Protein AF-A0A7W0Q1P2-F1 (afdb_monomer_lite)

Secondary structure (DSSP, 8-state):
-PPPPEEEPPP--TTS-SEEEEE--TTSEEEEETTTTEEEEEEEETTEEEEEEEEEEEE-SS-S-HHHHHHHHHHHHTTSPPEEEEEETTEEEEEEEEE--SSS-EEEEEEEEETT--SEEEEEEEEESSS--HHHHHHHHH-EEEETTEE-GGGSSTT--SS------PPP-

Foldseek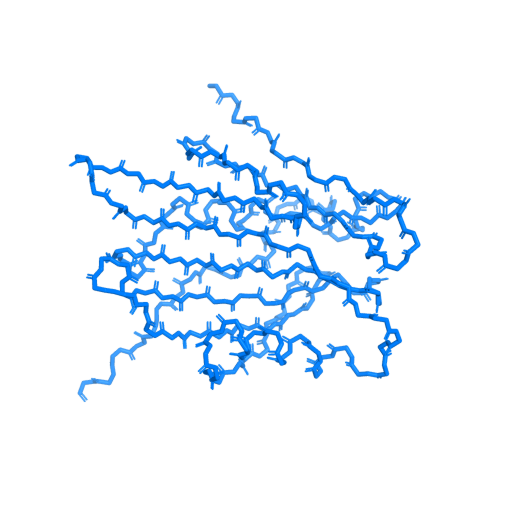 3Di:
DQQDKDWDQQDPDVPFFQKIKIWRLDPWDWDDDPPFNKIKTWDDDPNATFKIKIKGWDWDDDPPDPAVVQQVLQCVVQVRFGWDKDDFQQKIHTKGWHADDPRFGTKIWIWMDGNPRRTTTMIMIMTGNDLQDVSVVRGQQRMFMAGPVGGRVRNPPPDGRGDDHRDDPDDDD

Sequence (173 aa):
MVAKAYRQLPQRQRGLPSIGFEIVPGDLEVTPVIGAGIVRCRETRDGKPVGELEVTVFSAALVIDRDGILEAKASDGSGGAHASPVTLPGASGYFAETRGDAQLPYRYVFAIAHDHAIDGGVLVTVRSARPDWPAAERVLQSLRILTRNGVAPANDSEATPILPLLAPLRRDE

pLDDT: mean 78.04, std 16.17, range [36.09, 94.5]

Structure (mmCIF, N/CA/C/O backbone):
data_AF-A0A7W0Q1P2-F1
#
_entry.id   AF-A0A7W0Q1P2-F1
#
loop_
_atom_site.group_PDB
_atom_site.id
_atom_site.type_symbol
_atom_site.label_atom_id
_atom_site.label_alt_id
_atom_site.label_comp_id
_atom_site.label_asym_id
_atom_site.label_entity_id
_atom_site.label_seq_id
_atom_site.pdbx_PDB_ins_code
_atom_site.Cartn_x
_atom_site.Cartn_y
_atom_site.Cartn_z
_atom_site.occupancy
_atom_site.B_iso_or_equiv
_atom_site.auth_seq_id
_atom_site.auth_comp_id
_atom_site.auth_asym_id
_atom_site.auth_atom_id
_atom_site.pdbx_PDB_model_num
ATOM 1 N N . MET A 1 1 ? -25.942 0.852 -3.625 1.00 42.47 1 MET A N 1
ATOM 2 C CA . MET A 1 1 ? -25.103 1.883 -4.274 1.00 42.47 1 MET A CA 1
ATOM 3 C C . MET A 1 1 ? -23.817 1.212 -4.716 1.00 42.47 1 MET A C 1
ATOM 5 O O . MET A 1 1 ? -23.214 0.533 -3.899 1.00 42.47 1 MET A O 1
ATOM 9 N N . VAL A 1 2 ? -23.442 1.318 -5.991 1.00 49.47 2 VAL A N 1
ATOM 10 C CA . VAL A 1 2 ? -22.146 0.812 -6.472 1.00 49.47 2 VAL A CA 1
ATOM 11 C C . VAL A 1 2 ? -21.082 1.793 -5.984 1.00 49.47 2 VAL A C 1
ATOM 13 O O . VAL A 1 2 ? -21.161 2.976 -6.313 1.00 49.47 2 VAL A O 1
ATOM 16 N N . ALA A 1 3 ? -20.144 1.335 -5.155 1.00 61.75 3 ALA A N 1
ATOM 17 C CA . ALA A 1 3 ? -19.045 2.173 -4.686 1.00 61.75 3 ALA A CA 1
ATOM 18 C C . ALA A 1 3 ? -18.247 2.689 -5.894 1.00 61.75 3 ALA A C 1
ATOM 20 O O . ALA A 1 3 ? -17.865 1.917 -6.776 1.00 61.75 3 ALA A O 1
ATOM 21 N N . LYS A 1 4 ? -18.038 4.006 -5.971 1.00 80.00 4 LYS A N 1
ATOM 22 C CA . LYS A 1 4 ? -17.362 4.630 -7.112 1.00 80.00 4 LYS A CA 1
ATOM 23 C C . LYS A 1 4 ? -15.866 4.330 -7.037 1.00 80.00 4 LYS A C 1
ATOM 25 O O . LYS A 1 4 ? -15.228 4.648 -6.039 1.00 80.00 4 LYS A O 1
ATOM 30 N N . ALA A 1 5 ? -15.312 3.747 -8.098 1.00 85.31 5 ALA A N 1
ATOM 31 C CA . ALA A 1 5 ? -13.876 3.512 -8.196 1.00 85.31 5 ALA A CA 1
ATOM 32 C C . ALA A 1 5 ? -13.099 4.842 -8.206 1.00 85.31 5 ALA A C 1
ATOM 34 O O . ALA A 1 5 ? -13.483 5.793 -8.897 1.00 85.31 5 ALA A O 1
ATOM 35 N N . TYR A 1 6 ? -11.992 4.888 -7.468 1.00 86.12 6 TYR A N 1
ATOM 36 C CA . TYR A 1 6 ? -10.982 5.935 -7.568 1.00 86.12 6 TYR A CA 1
ATOM 37 C C . TYR A 1 6 ? -9.889 5.481 -8.535 1.00 86.12 6 TYR A C 1
ATOM 39 O O . TYR A 1 6 ? -9.410 4.351 -8.449 1.00 86.12 6 TYR A O 1
ATOM 47 N N . ARG A 1 7 ? -9.493 6.362 -9.456 1.00 86.81 7 ARG A N 1
ATOM 48 C CA . ARG A 1 7 ? -8.497 6.072 -10.492 1.00 86.81 7 ARG A CA 1
ATOM 49 C C . ARG A 1 7 ? -7.440 7.160 -10.527 1.00 86.81 7 ARG A C 1
ATOM 51 O O . ARG A 1 7 ? -7.764 8.322 -10.765 1.00 86.81 7 ARG A O 1
ATOM 58 N N . GLN A 1 8 ? -6.183 6.759 -10.393 1.00 84.88 8 GLN A N 1
ATOM 59 C CA . GLN A 1 8 ? -5.032 7.582 -10.733 1.00 84.88 8 GLN A CA 1
ATOM 60 C C . GLN A 1 8 ? -4.434 7.046 -12.030 1.00 84.88 8 GLN A C 1
ATOM 62 O O . GLN A 1 8 ? -3.858 5.961 -12.059 1.00 84.88 8 GLN A O 1
ATOM 67 N N . LEU A 1 9 ? -4.610 7.790 -13.122 1.00 81.94 9 LEU A N 1
ATOM 68 C CA . LEU A 1 9 ? -4.104 7.383 -14.430 1.00 81.94 9 LEU A CA 1
ATOM 69 C C . LEU A 1 9 ? -2.578 7.562 -14.513 1.00 81.94 9 LEU A C 1
ATOM 71 O O . LEU A 1 9 ? -2.052 8.506 -13.918 1.00 81.94 9 LEU A O 1
ATOM 75 N N . PRO A 1 10 ? -1.878 6.726 -15.302 1.00 76.19 10 PRO A N 1
ATOM 76 C CA . PRO A 1 10 ? -0.473 6.948 -15.629 1.00 76.19 10 PRO A CA 1
ATOM 77 C C . PRO A 1 10 ? -0.258 8.351 -16.221 1.00 76.19 10 PRO A C 1
ATOM 79 O O . PRO A 1 10 ? -0.923 8.720 -17.194 1.00 76.19 10 PRO A O 1
ATOM 82 N N . GLN A 1 11 ? 0.667 9.141 -15.669 1.00 70.12 11 GLN A N 1
ATOM 83 C CA . GLN A 1 11 ? 0.937 10.502 -16.150 1.00 70.12 11 GLN A CA 1
ATOM 84 C C . GLN A 1 11 ? 2.189 10.562 -17.036 1.00 70.12 11 GLN A C 1
ATOM 86 O O . GLN A 1 11 ? 3.237 10.014 -16.712 1.00 70.12 11 GLN A O 1
ATOM 91 N N . ARG A 1 12 ? 2.094 11.279 -18.169 1.00 55.06 12 ARG A N 1
ATOM 92 C CA . ARG A 1 12 ? 3.235 11.586 -19.048 1.00 55.06 12 ARG A CA 1
ATOM 93 C C . ARG A 1 12 ? 3.986 12.809 -18.525 1.00 55.06 12 ARG A C 1
ATOM 95 O O . ARG A 1 12 ? 3.837 13.900 -19.069 1.00 55.06 12 ARG A O 1
ATOM 102 N N . GLN A 1 13 ? 4.812 12.638 -17.505 1.00 56.59 13 GLN A N 1
ATOM 103 C CA . GLN A 1 13 ? 5.811 13.648 -17.160 1.00 56.59 13 GLN A CA 1
ATOM 104 C C . GLN A 1 13 ? 7.200 13.030 -17.316 1.00 56.59 13 GLN A C 1
ATOM 106 O O . GLN A 1 13 ? 7.421 11.887 -16.923 1.00 56.59 13 GLN A O 1
ATOM 111 N N . ARG A 1 14 ? 8.137 13.750 -17.952 1.00 50.19 14 ARG A N 1
ATOM 112 C CA . ARG A 1 14 ? 9.531 13.288 -18.073 1.00 50.19 14 ARG A CA 1
ATOM 113 C C . ARG A 1 14 ? 10.072 13.002 -16.667 1.00 50.19 14 ARG A C 1
ATOM 115 O O . ARG A 1 14 ? 10.118 13.918 -15.855 1.00 50.19 14 ARG A O 1
ATOM 122 N N . GLY A 1 15 ? 10.479 11.758 -16.412 1.00 51.81 15 GLY A N 1
ATOM 123 C CA . GLY A 1 15 ? 11.020 11.325 -15.117 1.00 51.81 15 GLY A CA 1
ATOM 124 C C . GLY A 1 15 ? 9.989 10.807 -14.105 1.00 51.81 15 GLY A C 1
ATOM 125 O O . GLY A 1 15 ? 10.387 10.481 -12.992 1.00 51.81 15 GLY A O 1
ATOM 126 N N . LEU A 1 16 ? 8.702 10.714 -14.466 1.00 52.97 16 LEU A N 1
ATOM 127 C CA . LEU A 1 16 ? 7.659 10.080 -13.649 1.00 52.97 16 LEU A CA 1
ATOM 128 C C . LEU A 1 16 ? 7.278 8.688 -14.194 1.00 52.97 16 LEU A C 1
ATOM 130 O O . LEU A 1 16 ? 7.418 8.448 -15.396 1.00 52.97 16 LEU A O 1
ATOM 134 N N . PRO A 1 17 ? 6.809 7.772 -13.327 1.00 56.72 17 PRO A N 1
ATOM 135 C CA . PRO A 1 17 ? 6.550 6.379 -13.692 1.00 56.72 17 PRO A CA 1
ATOM 136 C C . PRO A 1 17 ? 5.349 6.258 -14.632 1.00 56.72 17 PRO A C 1
ATOM 138 O O . PRO A 1 17 ? 4.335 6.933 -14.446 1.00 56.72 17 PRO A O 1
ATOM 141 N N . SER A 1 18 ? 5.405 5.336 -15.598 1.00 72.50 18 SER A N 1
ATOM 142 C CA . SER A 1 18 ? 4.307 5.062 -16.543 1.00 72.50 18 SER A CA 1
ATOM 143 C C . SER A 1 18 ? 3.185 4.209 -15.929 1.00 72.50 18 SER A C 1
ATOM 145 O O . SER A 1 18 ? 2.552 3.406 -16.624 1.00 72.50 18 SER A O 1
ATOM 147 N N . ILE A 1 19 ? 2.946 4.368 -14.626 1.00 78.56 19 ILE A N 1
ATOM 148 C CA . ILE A 1 19 ? 2.107 3.498 -13.804 1.00 78.56 19 ILE A CA 1
ATOM 149 C C . ILE A 1 19 ? 1.031 4.330 -13.113 1.00 78.56 19 ILE A C 1
ATOM 151 O O . ILE A 1 19 ? 1.260 5.456 -12.675 1.00 78.56 19 ILE A O 1
ATOM 155 N N . GLY A 1 20 ? -0.163 3.761 -13.037 1.00 82.94 20 GLY A N 1
ATOM 156 C CA . GLY A 1 20 ? -1.292 4.274 -12.282 1.00 82.94 20 GLY A CA 1
ATOM 157 C C . GLY A 1 20 ? -1.918 3.171 -11.439 1.00 82.94 20 GLY A C 1
ATOM 158 O O . GLY A 1 20 ? -1.440 2.035 -11.423 1.00 82.94 20 GLY A O 1
ATOM 159 N N . PHE A 1 21 ? -3.017 3.486 -10.767 1.00 86.38 21 PHE A N 1
ATOM 160 C CA . PHE A 1 21 ? -3.782 2.493 -10.025 1.00 86.38 21 PHE A CA 1
ATOM 161 C C . PHE A 1 21 ? -5.277 2.805 -10.011 1.00 86.38 21 PHE A C 1
ATOM 163 O O . PHE A 1 21 ? -5.712 3.940 -10.221 1.00 86.38 21 PHE A O 1
ATOM 170 N N . GLU A 1 22 ? -6.062 1.775 -9.736 1.00 87.81 22 GLU A N 1
ATOM 171 C CA . GLU A 1 22 ? -7.487 1.845 -9.444 1.00 87.81 22 GLU A CA 1
ATOM 172 C C . GLU A 1 22 ? -7.760 1.143 -8.112 1.00 87.81 22 GLU A C 1
ATOM 174 O O . GLU A 1 22 ? -7.164 0.107 -7.833 1.00 87.81 22 GLU A O 1
ATOM 179 N N . ILE A 1 23 ? -8.648 1.717 -7.300 1.00 89.12 23 ILE A N 1
ATOM 180 C CA . ILE A 1 23 ? -9.177 1.110 -6.072 1.00 89.12 23 ILE A CA 1
ATOM 181 C C . ILE A 1 23 ? -10.678 1.388 -5.946 1.00 89.12 23 ILE A C 1
ATOM 183 O O . ILE A 1 23 ? -11.190 2.382 -6.467 1.00 89.12 23 ILE A O 1
ATOM 187 N N . VAL A 1 24 ? -11.381 0.552 -5.189 1.00 89.88 24 VAL A N 1
ATOM 188 C CA . VAL A 1 24 ? -12.779 0.734 -4.791 1.00 89.88 24 VAL A CA 1
ATOM 189 C C . VAL A 1 24 ? -12.825 0.983 -3.275 1.00 89.88 24 VAL A C 1
ATOM 191 O O . VAL A 1 24 ? -12.824 0.035 -2.495 1.00 89.88 24 VAL A O 1
ATOM 194 N N . PRO A 1 25 ? -12.859 2.255 -2.835 1.00 85.50 25 PRO A N 1
ATOM 195 C CA . PRO A 1 25 ? -12.734 2.642 -1.425 1.00 85.50 25 PRO A CA 1
ATOM 196 C C . PRO A 1 25 ? -13.948 2.277 -0.554 1.00 85.50 25 PRO A C 1
ATOM 198 O O . PRO A 1 25 ? -13.855 2.303 0.670 1.00 85.50 25 PRO A O 1
ATOM 201 N N . GLY A 1 26 ? -15.096 1.946 -1.156 1.00 86.94 26 GLY A N 1
ATOM 202 C CA . GLY A 1 26 ? -16.334 1.714 -0.412 1.00 86.94 26 GLY A CA 1
ATOM 203 C C . GLY A 1 26 ? -16.810 2.989 0.285 1.00 86.94 26 GLY A C 1
ATOM 204 O O . GLY A 1 26 ? -16.993 4.012 -0.372 1.00 86.94 26 GLY A O 1
ATOM 205 N N . ASP A 1 27 ? -16.982 2.907 1.604 1.00 86.44 27 ASP A N 1
ATOM 206 C CA . ASP A 1 27 ? -17.457 4.003 2.461 1.00 86.44 27 ASP A CA 1
ATOM 207 C C . ASP A 1 27 ? -16.311 4.818 3.098 1.00 86.44 27 ASP A C 1
ATOM 209 O O . ASP A 1 27 ? -16.555 5.665 3.956 1.00 86.44 27 ASP A O 1
ATOM 213 N N . LEU A 1 28 ? -15.054 4.554 2.718 1.00 89.00 28 LEU A N 1
ATOM 214 C CA . LEU A 1 28 ? -13.894 5.270 3.252 1.00 89.00 28 LEU A CA 1
ATOM 215 C C . LEU A 1 28 ? -13.834 6.713 2.745 1.00 89.00 28 LEU A C 1
ATOM 217 O O . LEU A 1 28 ? -14.108 6.996 1.577 1.00 89.00 28 LEU A O 1
ATOM 221 N N . GLU A 1 29 ? -13.383 7.621 3.609 1.00 90.25 29 GLU A N 1
ATOM 222 C CA . GLU A 1 29 ? -13.049 8.985 3.205 1.00 90.25 29 GLU A CA 1
ATOM 223 C C . GLU A 1 29 ? -11.786 8.952 2.337 1.00 90.25 29 GLU A C 1
ATOM 225 O O . GLU A 1 29 ? -10.747 8.474 2.792 1.00 90.25 29 GLU A O 1
ATOM 230 N N . VAL A 1 30 ? -11.870 9.446 1.096 1.00 89.12 30 VAL A N 1
ATOM 231 C CA . VAL A 1 30 ? -10.752 9.446 0.141 1.00 89.12 30 VAL A CA 1
ATOM 232 C C . VAL A 1 30 ? -10.233 10.856 -0.088 1.00 89.12 30 VAL A C 1
ATOM 234 O O . VAL A 1 30 ? -10.931 11.700 -0.653 1.00 89.12 30 VAL A O 1
ATOM 237 N N . THR A 1 31 ? -8.966 11.071 0.252 1.00 88.75 31 THR A N 1
ATOM 238 C CA . THR A 1 31 ? -8.289 12.359 0.107 1.00 88.75 31 THR A CA 1
ATOM 239 C C . THR A 1 31 ? -7.046 12.199 -0.772 1.00 88.75 31 THR A C 1
ATOM 241 O O . THR A 1 31 ? -6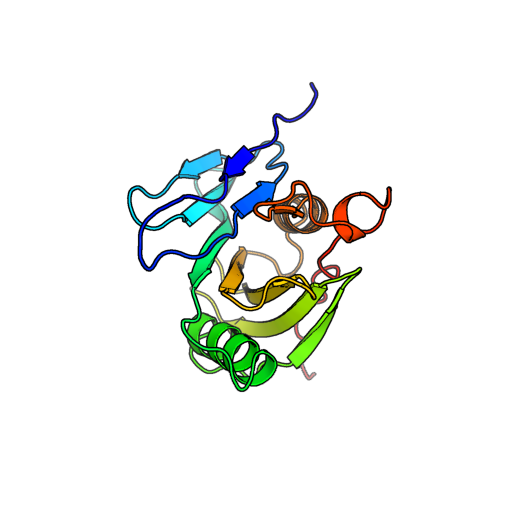.098 11.517 -0.370 1.00 88.75 31 THR A O 1
ATOM 244 N N . PRO A 1 32 ? -7.007 12.804 -1.974 1.00 84.00 32 PRO A N 1
ATOM 245 C CA . PRO A 1 32 ? -5.787 12.859 -2.771 1.00 84.00 32 PRO A CA 1
ATOM 246 C C . PRO A 1 32 ? -4.780 13.817 -2.126 1.00 84.00 32 PRO A C 1
ATOM 248 O O . PRO A 1 32 ? -5.125 14.941 -1.761 1.00 84.00 32 PRO A O 1
ATOM 251 N N . VAL A 1 33 ? -3.518 13.402 -2.021 1.00 78.31 33 VAL A N 1
ATOM 252 C CA . VAL A 1 33 ? -2.428 14.278 -1.580 1.00 78.31 33 VAL A CA 1
ATOM 253 C C . VAL A 1 33 ? -1.786 14.894 -2.819 1.00 78.31 33 VAL A C 1
ATOM 255 O O . VAL A 1 33 ? -1.175 14.217 -3.652 1.00 78.31 33 VAL A O 1
ATOM 258 N N . ILE A 1 34 ? -1.972 16.203 -2.959 1.00 64.62 34 ILE A N 1
ATOM 259 C CA . ILE A 1 34 ? -1.562 16.967 -4.139 1.00 64.62 34 ILE A CA 1
ATOM 260 C C . ILE A 1 34 ? -0.041 16.868 -4.337 1.00 64.62 34 ILE A C 1
ATOM 262 O O . ILE A 1 34 ? 0.732 17.071 -3.406 1.00 64.62 34 ILE A O 1
ATOM 266 N N . GLY A 1 35 ? 0.383 16.585 -5.574 1.00 56.78 35 GLY A N 1
ATOM 267 C CA . GLY A 1 35 ? 1.787 16.640 -6.000 1.00 56.78 35 GLY A CA 1
ATOM 268 C C . GLY A 1 35 ? 2.622 15.379 -5.752 1.00 56.78 35 GLY A C 1
ATOM 269 O O . GLY A 1 35 ? 3.740 15.315 -6.251 1.00 56.78 35 GLY A O 1
ATOM 270 N N . ALA A 1 36 ? 2.094 14.375 -5.045 1.00 59.91 36 ALA A N 1
ATOM 271 C CA . ALA A 1 36 ? 2.851 13.168 -4.689 1.00 59.91 36 ALA A CA 1
ATOM 272 C C . ALA A 1 36 ? 2.331 11.873 -5.346 1.00 59.91 36 ALA A C 1
ATOM 274 O O . ALA A 1 36 ? 2.948 10.823 -5.200 1.00 59.91 36 ALA A O 1
ATOM 275 N N . GLY A 1 37 ? 1.200 11.926 -6.064 1.00 66.81 37 GLY A N 1
ATOM 276 C C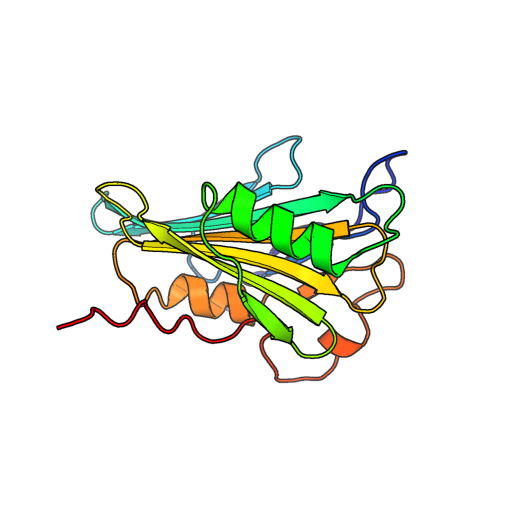A . GLY A 1 37 ? 0.566 10.721 -6.616 1.00 66.81 37 GLY A CA 1
ATOM 277 C C . GLY A 1 37 ? 0.111 9.747 -5.525 1.00 66.81 37 GLY A C 1
ATOM 278 O O . GLY A 1 37 ? 0.167 8.533 -5.731 1.00 66.81 37 GLY A O 1
ATOM 279 N N . ILE A 1 38 ? -0.270 10.304 -4.371 1.00 80.25 38 ILE A N 1
ATOM 280 C CA . ILE A 1 38 ? -0.684 9.583 -3.174 1.00 80.25 38 ILE A CA 1
ATOM 281 C C . ILE A 1 38 ? -2.190 9.756 -2.993 1.00 80.25 38 ILE A C 1
ATOM 283 O O . ILE A 1 38 ? -2.699 10.879 -3.054 1.00 80.25 38 ILE A O 1
ATOM 287 N N . VAL A 1 39 ? -2.897 8.668 -2.696 1.00 86.31 39 VAL A N 1
ATOM 288 C CA . VAL A 1 39 ? -4.266 8.732 -2.175 1.00 86.31 39 VAL A CA 1
ATOM 289 C C . VAL A 1 39 ? -4.315 8.160 -0.769 1.00 86.31 39 VAL A C 1
ATOM 291 O O . VAL A 1 39 ? -3.685 7.140 -0.489 1.00 86.31 39 VAL A O 1
ATOM 294 N N . ARG A 1 40 ? -5.080 8.807 0.110 1.00 89.94 40 ARG A N 1
ATOM 295 C CA . ARG A 1 40 ? -5.333 8.334 1.468 1.00 89.94 40 ARG A CA 1
ATOM 296 C C . ARG A 1 40 ? -6.802 7.973 1.626 1.00 89.94 40 ARG A C 1
ATOM 298 O O . ARG A 1 40 ? -7.660 8.799 1.338 1.00 89.94 40 ARG A O 1
ATOM 305 N N . CYS A 1 41 ? -7.071 6.762 2.094 1.00 90.94 41 CYS A N 1
ATOM 306 C CA . CYS A 1 41 ? -8.387 6.289 2.502 1.00 90.94 41 CYS A CA 1
ATOM 307 C C . CYS A 1 41 ? -8.422 6.189 4.029 1.00 90.94 41 CYS A C 1
ATOM 309 O O . CYS A 1 41 ? -7.505 5.615 4.618 1.00 90.94 41 CYS A O 1
ATOM 311 N N . ARG A 1 42 ? -9.455 6.725 4.677 1.00 93.19 42 ARG A N 1
ATOM 312 C CA . ARG A 1 42 ? -9.559 6.746 6.142 1.00 93.19 42 ARG A CA 1
ATOM 313 C C . ARG A 1 42 ? -10.915 6.253 6.619 1.00 93.19 42 ARG A C 1
ATOM 315 O O . ARG A 1 42 ? -11.947 6.604 6.052 1.00 93.19 42 ARG A O 1
ATOM 322 N N . GLU A 1 43 ? -10.896 5.478 7.697 1.00 93.69 43 GLU A N 1
ATOM 323 C CA . GLU A 1 43 ? -12.081 5.148 8.485 1.00 93.69 43 GLU A CA 1
ATOM 324 C C . GLU A 1 43 ? -11.965 5.795 9.863 1.00 93.69 43 GLU A C 1
ATOM 326 O O . GLU A 1 43 ? -10.962 5.629 10.566 1.00 93.69 43 GLU A O 1
ATOM 331 N N . THR A 1 44 ? -13.009 6.517 10.266 1.00 91.31 44 THR A N 1
ATOM 332 C CA . THR A 1 44 ? -13.150 7.021 11.632 1.00 91.31 44 THR A CA 1
ATOM 333 C C . THR A 1 44 ? -14.444 6.509 12.243 1.00 91.31 44 THR A C 1
ATOM 335 O O . THR A 1 44 ? -15.456 6.356 11.561 1.00 91.31 44 THR A O 1
ATOM 338 N N . ARG A 1 45 ? -14.411 6.235 13.546 1.00 90.00 45 ARG A N 1
ATOM 339 C CA . ARG A 1 45 ? -15.575 5.813 14.323 1.00 90.00 45 ARG A CA 1
ATOM 340 C C . ARG A 1 45 ? -15.573 6.560 15.642 1.00 90.00 45 ARG A C 1
ATOM 342 O O . ARG A 1 45 ? -14.558 6.582 16.334 1.00 90.00 45 ARG A O 1
ATOM 349 N N . ASP A 1 46 ? -16.680 7.229 15.946 1.00 89.56 46 ASP A N 1
ATOM 350 C CA . ASP A 1 46 ? -16.827 8.065 17.144 1.00 89.56 46 ASP A CA 1
ATOM 351 C C . ASP A 1 46 ? -15.686 9.097 17.301 1.00 89.56 46 ASP A C 1
ATOM 353 O O . ASP A 1 46 ? -15.173 9.338 18.393 1.00 89.56 46 ASP A O 1
ATOM 357 N N . GLY A 1 47 ? -15.234 9.671 16.178 1.00 87.62 47 GLY A N 1
ATOM 358 C CA . GLY A 1 47 ? -14.144 10.653 16.132 1.00 87.62 47 GLY A CA 1
ATOM 359 C C . GLY A 1 47 ? -12.730 10.080 16.306 1.00 87.62 47 GLY A C 1
ATOM 360 O O . GLY A 1 47 ? -11.769 10.848 16.311 1.00 87.62 47 GLY A O 1
ATOM 361 N N . LYS A 1 48 ? -12.571 8.756 16.427 1.00 89.94 48 LYS A N 1
ATOM 362 C CA . LYS A 1 48 ? -11.266 8.083 16.535 1.00 89.94 48 LYS A CA 1
ATOM 363 C C . LYS A 1 48 ? -10.883 7.396 15.220 1.00 89.94 48 LYS A C 1
ATOM 365 O O . LYS A 1 48 ? -11.767 6.845 14.559 1.00 89.94 48 LYS A O 1
ATOM 370 N N . PRO A 1 49 ? -9.596 7.396 14.830 1.00 92.50 49 PRO A N 1
ATOM 371 C CA . PRO A 1 49 ? -9.151 6.665 13.650 1.00 92.50 49 PRO A CA 1
ATOM 372 C C . PRO A 1 49 ? -9.252 5.154 13.894 1.00 92.50 49 PRO A C 1
ATOM 374 O O . PRO A 1 49 ? -8.777 4.644 14.907 1.00 92.50 49 PRO A O 1
ATOM 377 N N . VAL A 1 50 ? -9.886 4.447 12.961 1.00 94.12 50 VAL A N 1
ATOM 378 C CA . VAL A 1 50 ? -9.950 2.975 12.939 1.00 94.12 50 VAL A CA 1
ATOM 379 C C . VAL A 1 50 ? -8.861 2.426 12.028 1.00 94.12 50 VAL A C 1
ATOM 381 O O . VAL A 1 50 ? -8.192 1.451 12.374 1.00 94.12 50 VAL A O 1
ATOM 384 N N . GLY A 1 51 ? -8.656 3.076 10.884 1.00 93.25 51 GLY A N 1
ATOM 385 C CA . GLY A 1 51 ? -7.607 2.714 9.953 1.00 93.25 51 GLY A CA 1
ATOM 386 C C . GLY A 1 51 ? -7.366 3.771 8.889 1.00 93.25 51 GLY A C 1
ATOM 387 O O . GLY A 1 51 ? -8.230 4.595 8.576 1.00 93.25 51 GLY A O 1
ATOM 388 N N . GLU A 1 52 ? -6.155 3.738 8.353 1.00 94.50 52 GLU A N 1
ATOM 389 C CA . GLU A 1 52 ? -5.670 4.593 7.283 1.00 94.50 52 GLU A CA 1
ATOM 390 C C . GLU A 1 52 ? -4.936 3.738 6.255 1.00 94.50 52 GLU A C 1
ATOM 392 O O . GLU A 1 52 ? -4.052 2.955 6.594 1.00 94.50 52 GLU A O 1
ATOM 397 N N . LEU A 1 53 ? -5.298 3.888 4.987 1.00 93.62 53 LEU A N 1
ATOM 398 C CA . LEU A 1 53 ? -4.645 3.235 3.862 1.00 93.62 53 LEU A CA 1
ATOM 399 C C . LEU A 1 53 ? -4.104 4.314 2.937 1.00 93.62 53 LEU A C 1
ATOM 401 O O . LEU A 1 53 ? -4.836 5.198 2.504 1.00 93.62 53 LEU A O 1
ATOM 405 N N . GLU A 1 54 ? -2.821 4.243 2.631 1.00 93.62 54 GLU A N 1
ATOM 406 C CA . GLU A 1 54 ? -2.139 5.158 1.729 1.00 93.62 54 GLU A CA 1
ATOM 407 C C . GLU A 1 54 ? -1.627 4.384 0.517 1.00 93.62 54 GLU A C 1
ATOM 409 O O . GLU A 1 54 ? -0.958 3.367 0.685 1.00 93.62 54 GLU A O 1
ATOM 414 N N . VAL A 1 55 ? -1.949 4.847 -0.691 1.00 91.75 55 VAL A N 1
ATOM 415 C CA . VAL A 1 55 ? -1.460 4.275 -1.953 1.00 91.75 55 VAL A CA 1
ATOM 416 C C . VAL A 1 55 ? -0.595 5.311 -2.646 1.00 91.75 55 VAL A C 1
ATOM 418 O O . VAL A 1 55 ? -1.087 6.393 -2.955 1.00 91.75 55 VAL A O 1
ATOM 421 N N . THR A 1 56 ? 0.656 4.964 -2.924 1.00 90.06 56 THR A N 1
ATOM 422 C CA . THR A 1 56 ? 1.659 5.847 -3.527 1.00 90.06 56 THR A CA 1
ATOM 423 C C . THR A 1 56 ? 2.235 5.195 -4.772 1.00 90.06 56 THR A C 1
ATOM 425 O O . THR A 1 56 ? 2.670 4.048 -4.724 1.00 90.06 56 THR A O 1
ATOM 428 N N . VAL A 1 57 ? 2.299 5.920 -5.886 1.00 87.44 57 VAL A N 1
ATOM 429 C CA . VAL A 1 57 ? 3.034 5.450 -7.071 1.00 87.44 57 VAL A CA 1
ATOM 430 C C . VAL A 1 57 ? 4.495 5.879 -6.959 1.00 87.44 57 VAL A C 1
ATOM 432 O O . VAL A 1 57 ? 4.777 7.037 -6.658 1.00 87.44 57 VAL A O 1
ATOM 435 N N . PHE A 1 58 ? 5.432 4.974 -7.237 1.00 84.50 58 PHE A N 1
ATOM 436 C CA . PHE A 1 58 ? 6.858 5.300 -7.303 1.00 84.50 58 PHE A CA 1
ATOM 437 C C . PHE A 1 58 ? 7.455 4.922 -8.661 1.00 84.50 58 PHE A C 1
ATOM 439 O O . PHE A 1 58 ? 6.989 3.993 -9.319 1.00 84.50 58 PHE A O 1
ATOM 446 N N . SER A 1 59 ? 8.504 5.643 -9.071 1.00 79.44 59 SER A N 1
ATOM 447 C CA . SER A 1 59 ? 9.322 5.294 -10.238 1.00 79.44 59 SER A CA 1
ATOM 448 C C . SER A 1 59 ? 10.663 4.743 -9.812 1.00 79.44 59 SER A C 1
ATOM 450 O O . SER A 1 59 ? 11.242 5.182 -8.817 1.00 79.44 59 SER A O 1
ATOM 452 N N . ALA A 1 60 ? 11.157 3.811 -10.611 1.00 71.88 60 ALA A N 1
ATOM 453 C CA . ALA A 1 60 ? 12.506 3.307 -10.536 1.00 71.88 60 ALA A CA 1
ATOM 454 C C . ALA A 1 60 ? 13.168 3.523 -11.905 1.00 71.88 60 ALA A C 1
ATOM 456 O O . ALA A 1 60 ? 12.927 2.792 -12.864 1.00 71.88 60 ALA A O 1
ATOM 457 N N . ALA A 1 61 ? 13.952 4.596 -12.028 1.00 59.94 61 ALA A N 1
ATOM 458 C CA . ALA A 1 61 ? 14.705 4.871 -13.245 1.00 59.94 61 ALA A CA 1
ATOM 459 C C . ALA A 1 61 ? 15.860 3.861 -13.350 1.00 59.94 61 ALA A C 1
ATOM 461 O O . ALA A 1 61 ? 16.743 3.875 -12.500 1.00 59.94 61 ALA A O 1
ATOM 462 N N . LEU A 1 62 ? 15.846 3.021 -14.394 1.00 57.12 62 LEU A N 1
ATOM 463 C CA . LEU A 1 62 ? 16.824 1.950 -14.659 1.00 57.12 62 LEU A CA 1
ATOM 464 C C . LEU A 1 62 ? 16.839 0.849 -13.591 1.00 57.12 62 LEU A C 1
ATOM 466 O O . LEU A 1 62 ? 17.668 0.820 -12.685 1.00 57.12 62 LEU A O 1
ATOM 470 N N . VAL A 1 63 ? 15.930 -0.105 -13.749 1.00 60.50 63 VAL A N 1
ATOM 471 C CA . VAL A 1 63 ? 15.858 -1.280 -12.886 1.00 60.50 63 VAL A CA 1
ATOM 472 C C . VAL A 1 63 ? 16.741 -2.389 -13.449 1.00 60.50 63 VAL A C 1
ATOM 474 O O . VAL A 1 63 ? 16.376 -3.050 -14.417 1.00 60.50 63 VAL A O 1
ATOM 477 N N . ILE A 1 64 ? 17.918 -2.571 -12.849 1.00 65.19 64 ILE A N 1
ATOM 478 C CA . ILE A 1 64 ? 18.753 -3.767 -13.055 1.00 65.19 64 ILE A CA 1
ATOM 479 C C . ILE A 1 64 ? 18.260 -4.903 -12.145 1.00 65.19 64 ILE A C 1
ATOM 481 O O . ILE A 1 64 ? 18.274 -6.062 -12.546 1.00 65.19 64 ILE A O 1
ATOM 485 N N . ASP A 1 65 ? 17.765 -4.553 -10.955 1.00 78.44 65 ASP A N 1
ATOM 486 C CA . ASP A 1 65 ? 17.212 -5.472 -9.962 1.00 78.44 65 ASP A CA 1
ATOM 487 C C . ASP A 1 65 ? 15.872 -4.931 -9.443 1.00 78.44 65 ASP A C 1
ATOM 489 O O . ASP A 1 65 ? 15.813 -4.006 -8.631 1.00 78.44 65 ASP A O 1
ATOM 493 N N . ARG A 1 66 ? 14.774 -5.463 -9.988 1.00 81.94 66 ARG A N 1
ATOM 494 C CA . ARG A 1 66 ? 13.409 -5.044 -9.636 1.00 81.94 66 ARG A CA 1
ATOM 495 C C . ARG A 1 66 ? 13.051 -5.474 -8.231 1.00 81.94 66 ARG A C 1
ATOM 497 O O . ARG A 1 66 ? 12.456 -4.700 -7.485 1.00 81.94 66 ARG A O 1
ATOM 504 N N . ASP A 1 67 ? 13.403 -6.703 -7.901 1.00 85.69 67 ASP A N 1
ATOM 505 C CA . ASP A 1 67 ? 12.978 -7.331 -6.667 1.00 85.69 67 ASP A CA 1
ATOM 506 C C . ASP A 1 67 ? 13.722 -6.684 -5.490 1.00 85.69 67 ASP A C 1
ATOM 508 O O . ASP A 1 67 ? 13.074 -6.294 -4.521 1.00 85.69 67 ASP A O 1
ATOM 512 N N . GLY A 1 68 ? 15.014 -6.365 -5.644 1.00 86.81 68 GLY A N 1
ATOM 513 C CA . GLY A 1 68 ? 15.761 -5.568 -4.665 1.00 86.81 68 GLY A CA 1
ATOM 514 C C . GLY A 1 68 ? 15.184 -4.163 -4.430 1.00 86.81 68 GLY A C 1
ATOM 515 O O . GLY A 1 68 ? 15.175 -3.674 -3.300 1.00 86.81 68 GLY A O 1
ATOM 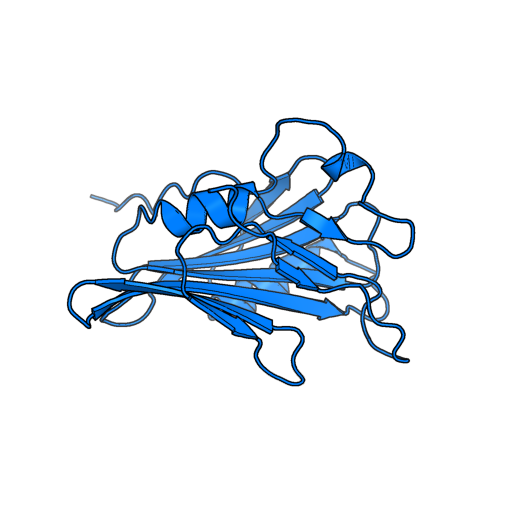516 N N . ILE A 1 69 ? 14.631 -3.506 -5.460 1.00 89.06 69 ILE A N 1
ATOM 517 C CA . ILE A 1 69 ? 13.954 -2.206 -5.289 1.00 89.06 69 ILE A CA 1
ATOM 518 C C . ILE A 1 69 ? 12.628 -2.365 -4.542 1.00 89.06 69 ILE A C 1
ATOM 520 O O . ILE A 1 69 ? 12.317 -1.542 -3.681 1.00 89.06 69 ILE A O 1
ATOM 524 N N . LEU A 1 70 ? 11.835 -3.389 -4.860 1.00 89.44 70 LEU A N 1
ATOM 525 C CA . LEU A 1 70 ? 10.570 -3.645 -4.168 1.00 89.44 70 LEU A CA 1
ATOM 526 C C . LEU A 1 70 ? 10.808 -3.996 -2.696 1.00 89.44 70 LEU A C 1
ATOM 528 O O . LEU A 1 70 ? 10.133 -3.447 -1.824 1.00 89.44 70 LEU A O 1
ATOM 532 N N . GLU A 1 71 ? 11.813 -4.823 -2.416 1.00 91.75 71 GLU A N 1
ATOM 533 C CA . GLU A 1 71 ? 12.247 -5.157 -1.062 1.00 91.75 71 GLU A CA 1
ATOM 534 C C . GLU A 1 71 ? 12.656 -3.904 -0.283 1.00 91.75 71 GLU A C 1
ATOM 536 O O . GLU A 1 71 ? 12.124 -3.642 0.799 1.00 91.75 71 GLU A O 1
ATOM 541 N N . ALA A 1 72 ? 13.528 -3.076 -0.869 1.00 91.12 72 ALA A N 1
ATOM 542 C CA . ALA A 1 72 ? 13.962 -1.820 -0.268 1.00 91.12 72 ALA A CA 1
ATOM 543 C C . ALA A 1 72 ? 12.780 -0.882 0.004 1.00 91.12 72 ALA A C 1
ATOM 545 O O . ALA A 1 72 ? 12.681 -0.317 1.087 1.00 91.12 72 ALA A O 1
ATOM 546 N N . LYS A 1 73 ? 11.823 -0.753 -0.925 1.00 92.44 73 LYS A N 1
ATOM 547 C CA . LYS A 1 73 ? 10.635 0.093 -0.724 1.00 92.44 73 LYS A CA 1
ATOM 548 C C . LYS A 1 73 ? 9.734 -0.403 0.404 1.00 92.44 73 LYS A C 1
ATOM 550 O O . LYS A 1 73 ? 9.219 0.424 1.159 1.00 92.44 73 LYS A O 1
ATOM 555 N N . ALA A 1 74 ? 9.538 -1.714 0.527 1.00 91.62 74 ALA A N 1
ATOM 556 C CA . ALA A 1 74 ? 8.765 -2.292 1.623 1.00 91.62 74 ALA A CA 1
ATOM 557 C C . ALA A 1 74 ? 9.482 -2.113 2.974 1.00 91.62 74 ALA A C 1
ATOM 559 O O . ALA A 1 74 ? 8.860 -1.702 3.958 1.00 91.62 74 ALA A O 1
ATOM 560 N N . SER A 1 75 ? 10.797 -2.343 3.012 1.00 91.19 75 SER A N 1
ATOM 561 C CA . SER A 1 75 ? 11.629 -2.150 4.204 1.00 91.19 75 SER A CA 1
ATOM 562 C C . SER A 1 75 ? 11.678 -0.677 4.631 1.00 91.19 75 SER A C 1
ATOM 564 O O . SER A 1 75 ? 11.280 -0.341 5.744 1.00 91.19 75 SER A O 1
ATOM 566 N N . ASP A 1 76 ? 12.017 0.246 3.730 1.00 91.38 76 ASP A N 1
ATOM 567 C CA . ASP A 1 76 ? 12.047 1.689 4.005 1.00 91.38 76 ASP A CA 1
ATOM 568 C C . ASP A 1 76 ? 10.676 2.197 4.469 1.00 91.38 76 ASP A C 1
ATOM 570 O O . ASP A 1 76 ? 10.552 2.908 5.472 1.00 91.38 76 ASP A O 1
ATOM 574 N N . GLY A 1 77 ? 9.613 1.786 3.770 1.00 86.38 77 GLY A N 1
ATOM 575 C CA . GLY A 1 77 ? 8.241 2.154 4.096 1.00 86.38 77 GLY A CA 1
ATOM 576 C C . GLY A 1 77 ? 7.778 1.632 5.457 1.00 86.38 77 GLY A C 1
ATOM 577 O O . GLY A 1 77 ? 6.854 2.206 6.037 1.00 86.38 77 GLY A O 1
ATOM 578 N N . SER A 1 78 ? 8.412 0.587 5.992 1.00 87.19 78 SER A N 1
ATOM 579 C CA . SER A 1 78 ? 8.136 -0.005 7.308 1.00 87.19 78 SER A CA 1
ATOM 580 C C . SER A 1 78 ? 9.148 0.405 8.390 1.00 87.19 78 SER A C 1
ATOM 582 O O . SER A 1 78 ? 9.065 -0.063 9.526 1.00 87.19 78 SER A O 1
ATOM 584 N N . GLY A 1 79 ? 10.071 1.324 8.085 1.00 88.06 7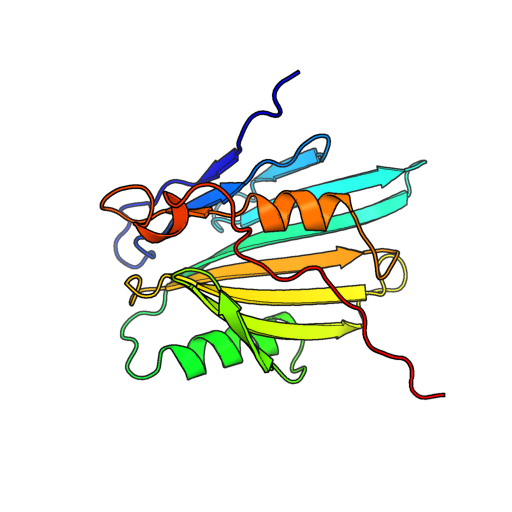9 GLY A N 1
ATOM 585 C CA . GLY A 1 79 ? 11.100 1.768 9.030 1.00 88.06 79 GLY A CA 1
ATOM 586 C C . GLY A 1 79 ? 12.220 0.745 9.240 1.00 88.06 79 GLY A C 1
ATOM 587 O O . GLY A 1 79 ? 12.775 0.674 10.334 1.00 88.06 79 GLY A O 1
ATOM 588 N N . GLY A 1 80 ? 12.536 -0.042 8.210 1.00 88.69 80 GLY A N 1
ATOM 589 C CA . GLY A 1 80 ? 13.600 -1.045 8.205 1.00 88.69 80 GLY A CA 1
ATOM 590 C C . GLY A 1 80 ? 13.157 -2.446 8.631 1.00 88.69 80 GLY A C 1
ATOM 591 O O . GLY A 1 80 ? 14.012 -3.262 8.978 1.00 88.69 80 GLY A O 1
ATOM 592 N N . ALA A 1 81 ? 11.851 -2.734 8.664 1.00 89.12 81 ALA A N 1
ATOM 593 C CA . ALA A 1 81 ? 11.387 -4.076 9.000 1.00 89.12 81 ALA A CA 1
ATOM 594 C C . ALA A 1 81 ? 11.725 -5.064 7.876 1.00 89.12 81 ALA A C 1
ATOM 596 O O . ALA A 1 81 ? 11.842 -4.697 6.705 1.00 89.12 81 ALA A O 1
ATOM 597 N N . HIS A 1 82 ? 11.878 -6.336 8.243 1.00 90.19 82 HIS A N 1
ATOM 598 C CA . HIS A 1 82 ? 12.164 -7.378 7.268 1.00 90.19 82 HIS A CA 1
ATOM 599 C C . HIS A 1 82 ? 11.011 -7.496 6.266 1.00 90.19 82 HIS A C 1
ATOM 601 O O . HIS A 1 82 ? 9.851 -7.652 6.650 1.00 90.19 82 HIS A O 1
ATOM 607 N N . ALA A 1 83 ? 11.355 -7.419 4.984 1.00 91.56 83 ALA A N 1
ATOM 608 C CA . ALA A 1 83 ? 10.419 -7.536 3.888 1.00 91.56 83 ALA A CA 1
ATOM 609 C C . ALA A 1 83 ? 10.437 -8.970 3.344 1.00 91.56 83 ALA A C 1
ATOM 611 O O . ALA A 1 83 ? 11.487 -9.515 3.019 1.00 91.56 83 ALA A O 1
ATOM 612 N N . SER A 1 84 ? 9.265 -9.584 3.239 1.00 89.25 84 SER A N 1
ATOM 613 C CA . SER A 1 84 ? 9.076 -10.924 2.690 1.00 89.25 84 SER A CA 1
ATOM 614 C C . SER A 1 84 ? 8.442 -10.841 1.301 1.00 89.25 84 SER A C 1
ATOM 616 O O . SER A 1 84 ? 7.520 -10.044 1.106 1.00 89.25 84 SER A O 1
ATOM 618 N N . PRO A 1 85 ? 8.892 -11.647 0.327 1.00 88.62 85 PRO A N 1
ATOM 619 C CA . PRO A 1 85 ? 8.325 -11.629 -1.013 1.00 88.62 85 PRO A CA 1
ATOM 620 C C . PRO A 1 85 ? 6.866 -12.101 -0.997 1.00 88.62 85 PRO A C 1
ATOM 622 O O . PRO A 1 85 ? 6.500 -13.039 -0.288 1.00 88.62 85 PRO A O 1
ATOM 625 N N . VAL A 1 86 ? 6.036 -11.472 -1.824 1.00 84.50 86 VAL A N 1
ATOM 626 C CA . VAL A 1 86 ? 4.646 -11.853 -2.076 1.00 84.50 86 VAL A CA 1
ATOM 627 C C . VAL A 1 86 ? 4.431 -12.015 -3.576 1.00 84.50 86 VAL A C 1
ATOM 629 O O . VAL A 1 86 ? 4.852 -11.186 -4.383 1.00 84.50 86 VAL A O 1
ATOM 632 N N . THR A 1 87 ? 3.785 -13.113 -3.961 1.00 78.62 87 THR A N 1
ATOM 633 C CA . THR A 1 87 ? 3.416 -13.380 -5.356 1.00 78.62 87 THR A CA 1
ATOM 634 C C . THR A 1 87 ? 1.928 -13.169 -5.523 1.00 78.62 87 THR A C 1
ATOM 636 O O . THR A 1 87 ? 1.133 -13.655 -4.718 1.00 78.62 87 THR A O 1
ATOM 639 N N . LEU A 1 88 ? 1.568 -12.437 -6.566 1.00 74.50 88 LEU A N 1
ATOM 640 C CA . LEU A 1 88 ? 0.218 -11.988 -6.839 1.00 74.50 88 LEU A CA 1
ATOM 641 C C . LEU A 1 88 ? -0.122 -12.344 -8.296 1.00 74.50 88 LEU A C 1
ATOM 643 O O . LEU A 1 88 ? 0.779 -12.535 -9.115 1.00 74.50 88 LEU A O 1
ATOM 647 N N . PRO A 1 89 ? -1.402 -12.453 -8.667 1.00 70.25 89 PRO A N 1
ATOM 648 C CA . PRO A 1 89 ? -1.786 -12.702 -10.055 1.00 70.25 89 PRO A CA 1
ATOM 649 C C . PRO A 1 89 ? -1.250 -11.609 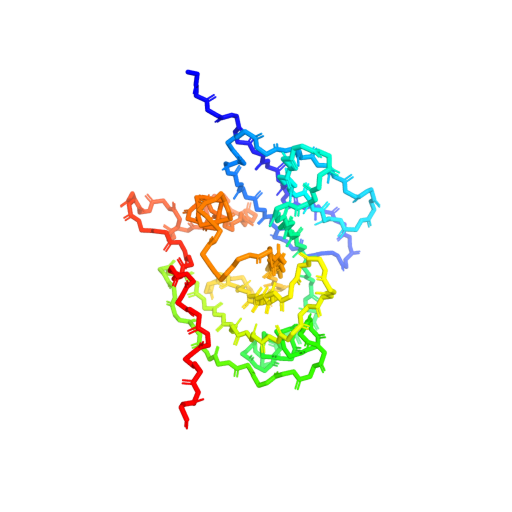-11.004 1.00 70.25 89 PRO A C 1
ATOM 651 O O . PRO A 1 89 ? -1.736 -10.481 -11.010 1.00 70.25 89 PRO A O 1
ATOM 654 N N . GLY A 1 90 ? -0.206 -11.948 -11.772 1.00 72.25 90 GLY A N 1
ATOM 655 C CA . GLY A 1 90 ? 0.540 -11.065 -12.688 1.00 72.25 90 GLY A CA 1
ATOM 656 C C . GLY A 1 90 ? 1.190 -9.833 -12.060 1.00 72.25 90 GLY A C 1
ATOM 657 O O . GLY A 1 90 ? 1.458 -8.834 -12.737 1.00 72.25 90 GLY A O 1
ATOM 658 N N . ALA A 1 91 ? 1.439 -9.895 -10.760 1.00 80.31 91 ALA A N 1
ATOM 659 C CA . ALA A 1 91 ? 2.226 -8.912 -10.050 1.00 80.31 91 ALA A CA 1
ATOM 660 C C . ALA A 1 91 ? 3.112 -9.618 -9.023 1.00 80.31 91 ALA A C 1
ATOM 662 O O . ALA A 1 91 ? 2.788 -10.681 -8.497 1.00 80.31 91 ALA A O 1
ATOM 663 N N . SER A 1 92 ? 4.229 -8.998 -8.692 1.00 83.94 92 SER A N 1
ATOM 664 C CA . SER A 1 92 ? 5.073 -9.436 -7.592 1.00 83.94 92 SER A CA 1
ATOM 665 C C . SER A 1 92 ? 5.332 -8.265 -6.667 1.00 83.94 92 SER A C 1
ATOM 667 O O . SER A 1 92 ? 5.201 -7.093 -7.037 1.00 83.94 92 SER A O 1
ATOM 669 N N . GLY A 1 93 ? 5.665 -8.578 -5.427 1.00 89.50 93 GLY A N 1
ATOM 670 C CA . GLY A 1 93 ? 5.923 -7.548 -4.453 1.00 89.50 93 GLY A CA 1
ATOM 671 C C . GLY A 1 93 ? 6.622 -8.052 -3.219 1.00 89.50 93 GLY A C 1
ATOM 672 O O . GLY A 1 93 ? 7.016 -9.210 -3.121 1.00 89.50 93 GLY A O 1
ATOM 673 N N . TYR A 1 94 ? 6.735 -7.147 -2.265 1.00 92.19 94 TYR A N 1
ATOM 674 C CA . TYR A 1 94 ? 7.255 -7.411 -0.941 1.00 92.19 94 TYR A CA 1
ATOM 675 C C . TYR A 1 94 ? 6.302 -6.845 0.096 1.00 92.19 94 TYR A C 1
ATOM 677 O O . TYR A 1 94 ? 5.726 -5.771 -0.086 1.00 92.19 94 TYR A O 1
ATOM 685 N N . PHE A 1 95 ? 6.153 -7.585 1.182 1.00 91.69 95 PHE A N 1
ATOM 686 C CA . PHE A 1 95 ? 5.362 -7.237 2.344 1.00 91.69 95 PHE A CA 1
ATOM 687 C C . PHE A 1 95 ? 6.284 -7.057 3.543 1.00 91.69 95 PHE A C 1
ATOM 689 O O . PHE A 1 95 ? 7.120 -7.915 3.809 1.00 91.69 95 PHE A O 1
ATOM 696 N N . ALA A 1 96 ? 6.108 -5.973 4.283 1.00 92.50 96 ALA A N 1
ATOM 697 C CA . ALA A 1 96 ? 6.769 -5.763 5.558 1.00 92.50 96 ALA A CA 1
ATOM 698 C C . ALA A 1 96 ? 5.741 -5.345 6.609 1.00 92.50 96 ALA A C 1
ATOM 700 O O . ALA A 1 96 ? 4.857 -4.521 6.352 1.00 92.50 96 ALA A O 1
ATOM 701 N N . GLU A 1 97 ? 5.882 -5.895 7.809 1.00 90.56 97 GLU A N 1
ATOM 702 C CA . GLU A 1 97 ? 5.055 -5.566 8.964 1.00 90.56 97 GLU A CA 1
ATOM 703 C C . GLU A 1 97 ? 5.906 -4.893 10.034 1.00 90.56 97 GLU A C 1
ATOM 705 O O . GLU A 1 97 ? 7.038 -5.289 10.307 1.00 90.56 97 GLU A O 1
ATOM 710 N N . THR A 1 98 ? 5.356 -3.854 10.650 1.00 90.69 98 THR A N 1
ATOM 711 C CA . THR A 1 98 ? 6.018 -3.116 11.722 1.00 90.69 98 THR A CA 1
ATOM 712 C C . THR A 1 98 ? 4.988 -2.570 12.703 1.00 90.69 98 THR A C 1
ATOM 714 O O . THR A 1 98 ? 3.781 -2.565 12.443 1.00 90.69 98 THR A O 1
ATOM 717 N N . ARG A 1 99 ? 5.459 -2.058 13.841 1.00 88.31 99 ARG A N 1
ATOM 718 C CA . ARG A 1 99 ? 4.588 -1.328 14.763 1.00 88.31 99 ARG A CA 1
ATOM 719 C C . ARG A 1 99 ? 4.288 0.066 14.224 1.00 88.31 99 ARG A C 1
ATOM 721 O O . ARG A 1 99 ? 5.175 0.787 13.767 1.00 88.31 99 ARG A O 1
ATOM 728 N N . GLY A 1 100 ? 3.017 0.434 14.289 1.00 86.88 100 GLY A N 1
ATOM 729 C CA . GLY A 1 100 ? 2.555 1.793 14.061 1.00 86.88 100 GLY A CA 1
ATOM 730 C C . GLY A 1 100 ? 2.591 2.637 15.336 1.00 86.88 100 GLY A C 1
ATOM 731 O O . GLY A 1 100 ? 3.387 2.398 16.247 1.00 86.88 100 GLY A O 1
ATOM 732 N N . ASP A 1 101 ? 1.735 3.652 15.380 1.00 88.44 101 ASP A N 1
ATOM 733 C CA . ASP A 1 101 ? 1.619 4.561 16.520 1.00 88.44 101 ASP A CA 1
ATOM 734 C C . ASP A 1 101 ? 0.640 4.036 17.589 1.00 88.44 101 ASP A C 1
ATOM 736 O O . ASP A 1 101 ? 0.068 2.955 17.473 1.00 88.44 101 ASP A O 1
ATOM 740 N N . ALA A 1 102 ? 0.449 4.795 18.672 1.00 86.75 102 ALA A N 1
ATOM 741 C CA . ALA A 1 102 ? -0.403 4.374 19.784 1.00 86.75 102 ALA A CA 1
ATOM 742 C C . ALA A 1 102 ? -1.892 4.213 19.411 1.00 86.75 102 ALA A C 1
ATOM 744 O O . ALA A 1 102 ? -2.612 3.501 20.109 1.00 86.75 102 ALA A O 1
ATOM 745 N N . GLN A 1 103 ? -2.371 4.882 18.358 1.00 89.38 103 GLN A N 1
ATOM 746 C CA . GLN A 1 103 ? -3.768 4.815 17.916 1.00 89.38 103 GLN A CA 1
ATOM 747 C C . GLN A 1 103 ? -3.970 3.766 16.820 1.00 89.38 103 GLN A C 1
ATOM 749 O O . GLN A 1 103 ? -5.001 3.097 16.797 1.00 89.38 103 GLN A O 1
ATOM 754 N N . LEU A 1 104 ? -2.975 3.598 15.951 1.00 92.44 104 LEU A N 1
ATOM 755 C CA . LEU A 1 104 ? -2.938 2.632 14.860 1.00 92.44 104 LEU A CA 1
ATOM 756 C C . LEU A 1 104 ? -1.681 1.752 14.998 1.00 92.44 104 LEU A C 1
ATOM 758 O O . LEU A 1 104 ? -0.723 1.924 14.240 1.00 92.44 104 LEU A O 1
ATOM 762 N N . PRO A 1 105 ? -1.643 0.831 15.980 1.00 91.50 105 PRO A N 1
ATOM 763 C CA . PRO A 1 105 ? -0.437 0.082 16.328 1.00 91.50 105 PRO A CA 1
ATOM 764 C C . PRO A 1 105 ? -0.023 -0.952 15.283 1.00 91.50 105 PRO A C 1
ATOM 766 O O . PRO A 1 105 ? 1.118 -1.413 15.320 1.00 91.50 105 PRO A O 1
ATOM 769 N N . TYR A 1 106 ? -0.909 -1.313 14.357 1.00 91.94 106 TYR A N 1
ATOM 770 C CA . TYR A 1 106 ? -0.608 -2.256 13.287 1.00 91.94 106 TYR A CA 1
ATOM 771 C C . TYR A 1 106 ? -0.259 -1.484 12.023 1.00 91.94 106 TYR A C 1
ATOM 773 O O . TYR A 1 106 ? -1.043 -0.640 11.584 1.00 91.94 106 TYR A O 1
ATOM 781 N N . ARG A 1 107 ? 0.916 -1.753 11.444 1.00 93.31 107 ARG A N 1
ATOM 782 C CA . ARG A 1 107 ? 1.351 -1.144 10.189 1.00 93.31 107 ARG A CA 1
ATOM 783 C C . ARG A 1 107 ? 1.859 -2.204 9.222 1.00 93.31 107 ARG A C 1
ATOM 785 O O . ARG A 1 107 ? 2.812 -2.921 9.511 1.00 93.31 107 ARG A O 1
ATOM 792 N N . TYR A 1 108 ? 1.263 -2.211 8.041 1.00 93.44 108 TYR A N 1
ATOM 793 C CA . TYR A 1 108 ? 1.556 -3.131 6.952 1.00 93.44 108 TYR A CA 1
ATOM 794 C C . TYR A 1 108 ? 1.980 -2.343 5.723 1.00 93.44 108 TYR A C 1
ATOM 796 O O . TYR A 1 108 ? 1.357 -1.335 5.384 1.00 93.44 108 TYR A O 1
ATOM 804 N N . VAL A 1 109 ? 3.036 -2.785 5.054 1.00 93.88 109 VAL A N 1
ATOM 805 C CA . VAL A 1 109 ? 3.593 -2.107 3.886 1.00 93.88 109 VAL A CA 1
ATOM 806 C C . VAL A 1 109 ? 3.745 -3.109 2.760 1.00 93.88 109 VAL A C 1
ATOM 808 O O . VAL A 1 109 ? 4.375 -4.144 2.937 1.00 93.88 109 VAL A O 1
ATOM 811 N N . PHE A 1 110 ? 3.191 -2.780 1.598 1.00 93.06 110 PHE A N 1
ATOM 812 C CA . PHE A 1 110 ? 3.297 -3.572 0.381 1.00 93.06 110 PHE A CA 1
ATOM 813 C C . PHE A 1 110 ? 3.962 -2.746 -0.707 1.00 93.06 110 PHE A C 1
ATOM 815 O O . PHE A 1 110 ? 3.441 -1.697 -1.072 1.00 93.06 110 PHE A O 1
ATOM 822 N N . ALA A 1 111 ? 5.069 -3.219 -1.262 1.00 92.25 111 ALA A N 1
ATOM 823 C CA . ALA A 1 111 ? 5.635 -2.682 -2.493 1.00 92.25 111 ALA A CA 1
ATOM 824 C C . ALA A 1 111 ? 5.336 -3.665 -3.622 1.00 92.25 111 ALA A C 1
ATOM 826 O O . ALA A 1 111 ? 5.785 -4.803 -3.562 1.00 92.25 111 ALA A O 1
ATOM 827 N N . ILE A 1 112 ? 4.564 -3.251 -4.624 1.00 89.56 112 ILE A N 1
ATOM 828 C CA . ILE A 1 112 ? 4.039 -4.136 -5.668 1.00 89.56 112 ILE A CA 1
ATOM 829 C C . ILE A 1 112 ? 4.360 -3.549 -7.035 1.00 89.56 112 ILE A C 1
ATOM 831 O O . ILE A 1 112 ? 4.108 -2.369 -7.284 1.00 89.56 112 ILE A O 1
ATOM 835 N N . ALA A 1 113 ? 4.839 -4.381 -7.949 1.00 85.62 113 ALA A N 1
ATOM 836 C CA . ALA A 1 113 ? 4.937 -4.050 -9.361 1.00 85.62 113 ALA A CA 1
ATOM 837 C C . ALA A 1 113 ? 4.200 -5.093 -10.198 1.00 85.62 113 ALA A C 1
ATOM 839 O O . ALA A 1 113 ? 4.133 -6.271 -9.855 1.00 85.62 113 ALA A O 1
ATOM 840 N N . HIS A 1 114 ? 3.656 -4.650 -11.326 1.00 80.62 114 HIS A N 1
ATOM 841 C CA . HIS A 1 114 ? 3.153 -5.571 -12.336 1.00 80.62 114 HIS A CA 1
ATOM 842 C C . HIS A 1 114 ? 4.334 -6.232 -13.061 1.00 80.62 114 HIS A C 1
ATOM 844 O O . HIS A 1 114 ? 5.355 -5.580 -13.287 1.00 80.62 114 HIS A O 1
ATOM 850 N N . ASP A 1 115 ? 4.185 -7.480 -13.509 1.00 71.69 115 ASP A N 1
ATOM 851 C CA . ASP A 1 115 ? 5.295 -8.243 -14.107 1.00 71.69 115 ASP A CA 1
ATOM 852 C C . ASP A 1 115 ? 5.928 -7.579 -15.336 1.00 71.69 115 ASP A C 1
ATOM 854 O O . ASP A 1 115 ? 7.113 -7.739 -15.616 1.00 71.69 115 ASP A O 1
ATOM 858 N N . HIS A 1 116 ? 5.139 -6.786 -16.057 1.00 65.44 116 HIS A N 1
ATOM 859 C CA . HIS A 1 116 ? 5.573 -6.039 -17.242 1.00 65.44 116 HIS A CA 1
ATOM 860 C C . HIS A 1 116 ? 5.907 -4.562 -16.973 1.00 65.44 116 HIS A C 1
ATOM 862 O O . HIS A 1 116 ? 6.292 -3.847 -17.897 1.00 65.44 116 HIS A O 1
ATOM 868 N N . ALA A 1 117 ? 5.735 -4.083 -15.738 1.00 65.56 117 ALA A N 1
ATOM 869 C CA . ALA A 1 117 ? 6.023 -2.706 -15.352 1.00 65.56 117 ALA A CA 1
ATOM 870 C C . ALA A 1 117 ? 7.436 -2.625 -14.760 1.00 65.56 117 ALA A C 1
ATOM 872 O O . ALA A 1 117 ? 7.650 -2.844 -13.573 1.00 65.56 117 ALA A O 1
ATOM 873 N N . ILE A 1 118 ? 8.413 -2.349 -15.622 1.00 65.50 118 ILE A N 1
ATOM 874 C CA . ILE A 1 118 ? 9.838 -2.334 -15.256 1.00 65.50 118 ILE A CA 1
ATOM 875 C C . ILE A 1 118 ? 10.248 -0.964 -14.679 1.00 65.50 118 ILE A C 1
ATOM 877 O O . ILE A 1 118 ? 11.302 -0.832 -14.076 1.00 65.50 118 ILE A O 1
ATOM 881 N N . ASP A 1 119 ? 9.428 0.077 -14.848 1.00 73.81 119 ASP A N 1
ATOM 882 C CA . ASP A 1 119 ? 9.770 1.473 -14.542 1.00 73.81 119 ASP A CA 1
ATOM 883 C C . ASP A 1 119 ? 9.195 2.004 -13.213 1.00 73.81 119 ASP A C 1
ATOM 885 O O . ASP A 1 119 ? 9.333 3.197 -12.903 1.00 73.81 119 ASP A O 1
ATOM 889 N N . GLY A 1 120 ? 8.582 1.139 -12.396 1.00 80.69 120 GLY A N 1
ATOM 890 C CA . GLY A 1 120 ? 8.071 1.508 -11.075 1.00 80.69 120 GLY A CA 1
ATOM 891 C C . GLY A 1 120 ? 7.057 0.531 -10.481 1.00 80.69 120 GLY A C 1
ATOM 892 O O . GLY A 1 120 ? 6.950 -0.619 -10.898 1.00 80.69 120 GLY A O 1
ATOM 893 N N . GLY A 1 121 ? 6.268 1.023 -9.526 1.00 87.12 121 GLY A N 1
ATOM 894 C CA . GLY A 1 121 ? 5.218 0.245 -8.879 1.00 87.12 121 GLY A CA 1
ATOM 895 C C . GLY A 1 121 ? 4.334 1.078 -7.958 1.00 87.12 121 GLY A C 1
ATOM 896 O O . GLY A 1 121 ? 4.329 2.312 -7.997 1.00 87.12 121 GLY A O 1
ATOM 897 N N . VAL A 1 122 ? 3.580 0.378 -7.119 1.00 89.06 122 VAL A N 1
ATOM 898 C CA . VAL A 1 122 ? 2.699 0.944 -6.101 1.00 89.06 122 VAL A CA 1
ATOM 899 C C . VAL A 1 122 ? 3.206 0.535 -4.723 1.00 89.06 122 VAL A C 1
ATOM 901 O O . VAL A 1 122 ? 3.468 -0.637 -4.470 1.00 89.06 122 VAL A O 1
ATOM 904 N N . LEU A 1 123 ? 3.336 1.508 -3.828 1.00 91.75 123 LEU A N 1
ATOM 905 C CA . LEU A 1 123 ? 3.572 1.306 -2.407 1.00 91.75 123 LEU A CA 1
ATOM 906 C C . LEU A 1 123 ? 2.251 1.524 -1.667 1.00 91.75 123 LEU A C 1
ATOM 908 O O . LEU A 1 123 ? 1.680 2.612 -1.735 1.00 91.75 123 LEU A O 1
ATOM 912 N N . VAL A 1 124 ? 1.772 0.508 -0.959 1.00 93.19 124 VAL A N 1
ATOM 913 C CA . VAL A 1 124 ? 0.569 0.583 -0.133 1.00 93.19 124 VAL A CA 1
ATOM 914 C C . VAL A 1 124 ? 0.963 0.498 1.330 1.00 93.19 124 VAL A C 1
ATOM 916 O O . VAL A 1 124 ? 1.598 -0.466 1.741 1.00 93.19 124 VAL A O 1
ATOM 919 N N . THR A 1 125 ? 0.588 1.494 2.126 1.00 94.00 125 THR A N 1
ATOM 920 C CA . THR A 1 125 ? 0.774 1.477 3.580 1.00 94.00 125 THR A CA 1
ATOM 921 C C . THR A 1 125 ? -0.580 1.431 4.261 1.00 94.00 125 THR A C 1
ATOM 923 O O . THR A 1 125 ? -1.373 2.357 4.120 1.00 94.00 125 THR A O 1
ATOM 926 N N . VAL A 1 126 ? -0.830 0.382 5.034 1.00 93.81 126 VAL A N 1
ATOM 927 C CA . VAL A 1 126 ? -2.020 0.235 5.871 1.00 93.81 126 VAL A CA 1
ATOM 928 C C . VAL A 1 126 ? -1.621 0.458 7.320 1.00 93.81 126 VAL A C 1
ATOM 930 O O . VAL A 1 126 ? -0.646 -0.121 7.792 1.00 93.81 126 VAL A O 1
ATOM 933 N N . ARG A 1 127 ? -2.366 1.301 8.026 1.00 94.31 127 ARG A N 1
ATOM 934 C CA . ARG A 1 127 ? -2.272 1.516 9.470 1.00 94.31 127 ARG A CA 1
ATOM 935 C C . ARG A 1 127 ? -3.636 1.241 10.072 1.00 94.31 127 ARG A C 1
ATOM 937 O O . ARG A 1 127 ? -4.629 1.745 9.556 1.00 94.31 127 ARG A O 1
ATOM 944 N N . SER A 1 128 ? -3.714 0.469 11.144 1.00 93.69 128 SER A N 1
ATOM 945 C CA . SER A 1 128 ? -5.002 0.103 11.733 1.00 93.69 128 SER A CA 1
ATOM 946 C C . SER A 1 128 ? -4.943 -0.015 13.250 1.00 93.69 128 SER A C 1
ATOM 948 O O . SER A 1 128 ? -3.915 -0.340 13.842 1.00 93.69 128 SER A O 1
ATOM 950 N N . ALA A 1 129 ? -6.085 0.252 13.884 1.00 91.75 129 ALA A N 1
ATOM 951 C CA . ALA A 1 129 ? -6.304 0.062 15.316 1.00 91.75 129 ALA A CA 1
ATOM 952 C C . ALA A 1 129 ? -6.362 -1.430 15.697 1.00 91.75 129 ALA A C 1
ATOM 954 O O . ALA A 1 129 ? -6.120 -1.809 16.843 1.00 91.75 129 ALA A O 1
ATOM 955 N N . ARG A 1 130 ? -6.701 -2.281 14.723 1.00 88.75 130 ARG A N 1
ATOM 956 C CA . ARG A 1 130 ? -6.847 -3.732 14.843 1.00 88.75 130 ARG A CA 1
ATOM 957 C C . ARG A 1 130 ? -6.019 -4.448 13.777 1.00 88.75 130 ARG A C 1
ATOM 959 O O . ARG A 1 130 ? -5.841 -3.878 12.703 1.00 88.75 130 ARG A O 1
ATOM 966 N N . PRO A 1 131 ? -5.559 -5.679 14.046 1.00 83.06 131 PRO A N 1
ATOM 967 C CA . PRO A 1 131 ? -4.837 -6.461 13.046 1.00 83.06 131 PRO A CA 1
ATOM 968 C C . PRO A 1 131 ? -5.720 -6.772 11.829 1.00 83.06 131 PRO A C 1
ATOM 970 O O . PRO A 1 131 ? -5.262 -6.745 10.695 1.00 83.06 131 PRO A O 1
ATOM 973 N N . ASP A 1 132 ? -7.008 -7.006 12.079 1.00 82.81 132 ASP A N 1
ATOM 974 C CA . ASP A 1 132 ? -8.047 -7.213 11.085 1.00 82.81 132 ASP A CA 1
ATOM 975 C C . ASP A 1 132 ? -8.776 -5.890 10.811 1.00 82.81 132 ASP A C 1
ATOM 977 O O . ASP A 1 132 ? -9.610 -5.440 11.601 1.00 82.81 132 ASP A O 1
ATOM 981 N N . TRP A 1 133 ? -8.462 -5.237 9.689 1.00 90.56 133 TRP A N 1
ATOM 982 C CA . TRP A 1 133 ? -9.207 -4.067 9.216 1.00 90.56 133 TRP A CA 1
ATOM 983 C C . TRP A 1 133 ? -9.932 -4.379 7.894 1.00 90.56 133 TRP A C 1
ATOM 985 O O . TRP A 1 133 ? -9.365 -4.193 6.813 1.00 90.56 133 TRP A O 1
ATOM 995 N N . PRO A 1 134 ? -11.213 -4.803 7.945 1.00 88.88 134 PRO A N 1
ATOM 996 C CA . PRO A 1 134 ? -11.940 -5.287 6.766 1.00 88.88 134 PRO A CA 1
ATOM 997 C C . PRO A 1 134 ? -12.122 -4.250 5.652 1.00 88.88 134 PRO A C 1
ATOM 999 O O . PRO A 1 134 ? -12.336 -4.601 4.491 1.00 88.88 134 PRO A O 1
ATOM 1002 N N . ALA A 1 135 ? -12.101 -2.954 5.977 1.00 89.25 135 ALA A N 1
ATOM 1003 C CA . ALA A 1 135 ? -12.191 -1.924 4.949 1.00 89.25 135 ALA A CA 1
ATOM 1004 C C . ALA A 1 135 ? -10.892 -1.831 4.137 1.00 89.25 135 ALA A C 1
ATOM 1006 O O . ALA A 1 135 ? -10.976 -1.767 2.913 1.00 89.25 135 ALA A O 1
ATOM 1007 N N . ALA A 1 136 ? -9.716 -1.927 4.774 1.00 88.88 136 ALA A N 1
ATOM 1008 C CA . ALA A 1 136 ? -8.458 -2.054 4.039 1.00 88.88 136 ALA A CA 1
ATOM 1009 C C . ALA A 1 136 ? -8.465 -3.294 3.155 1.00 88.88 136 ALA A C 1
ATOM 1011 O O . ALA A 1 136 ? -8.160 -3.171 1.977 1.00 88.88 136 ALA A O 1
ATOM 1012 N N . GLU A 1 137 ? -8.866 -4.454 3.676 1.00 86.50 137 GLU A N 1
ATOM 1013 C CA . GLU A 1 137 ? -8.914 -5.688 2.882 1.00 86.50 137 GLU A CA 1
ATOM 1014 C C . GLU A 1 137 ? -9.728 -5.511 1.599 1.00 86.50 137 GLU A C 1
ATOM 1016 O O . GLU A 1 137 ? -9.225 -5.798 0.518 1.00 86.50 137 GLU A O 1
ATOM 1021 N N . ARG A 1 138 ? -10.941 -4.950 1.684 1.00 87.50 138 ARG A N 1
ATOM 1022 C CA . ARG A 1 138 ? -11.771 -4.681 0.498 1.00 87.50 138 ARG A CA 1
ATOM 1023 C C . ARG A 1 138 ? -11.078 -3.755 -0.505 1.00 87.50 138 ARG A C 1
ATOM 1025 O O . ARG A 1 138 ? -11.146 -3.997 -1.710 1.00 87.50 138 ARG A O 1
ATOM 1032 N N . VAL A 1 139 ? -10.382 -2.724 -0.025 1.00 88.62 139 VAL A N 1
ATOM 1033 C CA . VAL A 1 139 ? -9.622 -1.812 -0.891 1.00 88.62 139 VAL A CA 1
ATOM 1034 C C . VAL A 1 139 ? -8.442 -2.520 -1.548 1.00 88.62 139 VAL A C 1
ATOM 1036 O O . VAL A 1 139 ? -8.294 -2.434 -2.765 1.00 88.62 139 VAL A O 1
ATOM 1039 N N . LEU A 1 140 ? -7.640 -3.256 -0.779 1.00 87.00 140 LEU A N 1
ATOM 1040 C CA . LEU A 1 140 ? -6.497 -4.023 -1.276 1.00 87.00 140 LEU A CA 1
ATOM 1041 C C . LEU A 1 140 ? -6.931 -5.089 -2.293 1.00 87.00 140 LEU A C 1
ATOM 1043 O O . LEU A 1 140 ? -6.257 -5.288 -3.300 1.00 87.00 140 LEU A O 1
ATOM 1047 N N . GLN A 1 141 ? -8.085 -5.723 -2.077 1.00 84.12 141 GLN A N 1
ATOM 1048 C CA . GLN A 1 141 ? -8.671 -6.692 -3.002 1.00 84.12 141 GLN A CA 1
ATOM 1049 C C . GLN A 1 141 ? -9.122 -6.060 -4.322 1.00 84.12 141 GLN A C 1
ATOM 1051 O O . GLN A 1 141 ? -9.075 -6.705 -5.367 1.00 84.12 141 GLN A O 1
ATOM 1056 N N . SER A 1 142 ? -9.553 -4.800 -4.277 1.00 85.94 142 SER A N 1
ATOM 1057 C CA . SER A 1 142 ? -9.955 -4.033 -5.458 1.00 85.94 142 SER A CA 1
ATOM 1058 C C . SER A 1 142 ? -8.796 -3.335 -6.176 1.00 85.94 142 SER A C 1
ATOM 1060 O O . SER A 1 142 ? -9.018 -2.733 -7.227 1.00 85.94 142 SER A O 1
ATOM 1062 N N . LEU A 1 143 ? -7.588 -3.367 -5.598 1.00 86.19 143 LEU A N 1
ATOM 1063 C CA . LEU A 1 143 ? -6.424 -2.690 -6.153 1.00 86.19 143 LEU A CA 1
ATOM 1064 C C . LEU A 1 143 ? -6.102 -3.272 -7.524 1.00 86.19 143 LEU A C 1
ATOM 1066 O O . LEU A 1 143 ? -5.966 -4.481 -7.679 1.00 86.19 143 LEU A O 1
ATOM 1070 N N . ARG A 1 144 ? -5.939 -2.392 -8.509 1.00 82.94 144 ARG A N 1
ATOM 1071 C CA . ARG A 1 144 ? -5.482 -2.730 -9.857 1.00 82.94 144 ARG A CA 1
ATOM 1072 C C . ARG A 1 144 ? -4.369 -1.791 -10.269 1.00 82.94 144 ARG A C 1
ATOM 1074 O O . ARG A 1 144 ? -4.496 -0.578 -10.123 1.00 82.94 144 ARG A O 1
ATOM 1081 N N . ILE A 1 145 ? -3.301 -2.343 -10.832 1.00 82.25 145 ILE A N 1
ATOM 1082 C CA . ILE A 1 145 ? -2.193 -1.567 -11.399 1.00 82.25 145 ILE A CA 1
ATOM 1083 C C . ILE A 1 145 ? -2.526 -1.220 -12.855 1.00 82.25 145 ILE A C 1
ATOM 1085 O O . ILE A 1 145 ? -2.828 -2.085 -13.680 1.00 82.25 145 ILE A O 1
ATOM 1089 N N . LEU A 1 146 ? -2.485 0.065 -13.186 1.00 80.50 146 LEU A N 1
ATOM 1090 C CA . LEU A 1 146 ? -2.771 0.562 -14.528 1.00 80.50 146 LEU A CA 1
ATOM 1091 C C . LEU A 1 146 ? -1.457 0.834 -15.256 1.00 80.50 146 LEU A C 1
ATOM 1093 O O . LEU A 1 146 ? -0.565 1.476 -14.705 1.00 80.50 146 LEU A O 1
ATOM 1097 N N . THR A 1 147 ? -1.351 0.383 -16.505 1.00 75.69 147 THR A N 1
ATOM 1098 C CA . THR A 1 147 ? -0.184 0.645 -17.358 1.00 75.69 147 THR A CA 1
ATOM 1099 C C . THR A 1 147 ? -0.596 1.454 -18.584 1.00 75.69 147 THR A C 1
ATOM 1101 O O . THR A 1 147 ? -1.775 1.607 -18.904 1.00 75.69 147 THR A O 1
ATOM 1104 N N . ARG A 1 148 ? 0.384 1.991 -19.310 1.00 66.94 148 ARG A N 1
ATOM 1105 C CA . ARG A 1 148 ? 0.151 2.810 -20.508 1.00 66.94 148 ARG A CA 1
ATOM 1106 C C . ARG A 1 148 ? -0.659 2.109 -21.615 1.00 66.94 148 ARG A C 1
ATOM 1108 O O . ARG A 1 148 ? -1.308 2.805 -22.391 1.00 66.94 148 ARG A O 1
ATOM 1115 N N . ASN A 1 149 ? -0.629 0.776 -21.688 1.00 58.44 149 ASN A N 1
ATOM 1116 C CA . ASN A 1 149 ? -1.335 -0.005 -22.714 1.00 58.44 149 ASN A CA 1
ATOM 1117 C C . ASN A 1 149 ? -2.765 -0.404 -22.300 1.00 58.44 149 ASN A C 1
ATOM 1119 O O . ASN A 1 149 ? -3.431 -1.113 -23.047 1.00 58.44 149 ASN A O 1
ATOM 1123 N N . GLY A 1 150 ? -3.238 0.060 -21.137 1.00 54.94 150 GLY A N 1
ATOM 1124 C CA . GLY A 1 150 ? -4.536 -0.292 -20.568 1.00 54.94 150 GLY A CA 1
ATOM 1125 C C . GLY A 1 150 ? -4.413 -0.896 -19.170 1.00 54.94 150 GLY A C 1
ATOM 1126 O O . GLY A 1 150 ? -3.390 -0.763 -18.485 1.00 54.94 150 GLY A O 1
ATOM 1127 N N . VAL A 1 151 ? -5.480 -1.564 -18.735 1.00 53.09 151 VAL A N 1
ATOM 1128 C CA . VAL A 1 151 ? -5.430 -2.439 -17.562 1.00 53.09 151 VAL A CA 1
ATOM 1129 C C . VAL A 1 151 ? -4.353 -3.490 -17.831 1.00 53.09 151 VAL A C 1
ATOM 1131 O O . VAL A 1 151 ? -4.281 -4.050 -18.923 1.00 53.09 151 VAL A O 1
ATOM 1134 N N . ALA A 1 152 ? -3.438 -3.680 -16.882 1.00 53.03 152 ALA A N 1
ATOM 1135 C CA . ALA A 1 152 ? -2.396 -4.679 -17.050 1.00 53.03 152 ALA A CA 1
ATOM 1136 C C . ALA A 1 152 ? -3.058 -6.068 -17.240 1.00 53.03 152 ALA A C 1
ATOM 1138 O O . ALA A 1 152 ? -4.019 -6.340 -16.523 1.00 53.03 152 ALA A O 1
ATOM 1139 N N . PRO A 1 153 ? -2.622 -6.928 -18.184 1.00 45.00 153 PRO A N 1
ATOM 1140 C CA . PRO A 1 153 ? -3.405 -8.092 -18.634 1.00 45.00 153 PRO A CA 1
ATOM 1141 C C . PRO A 1 153 ? -3.850 -9.055 -17.522 1.00 45.00 153 PRO A C 1
ATOM 1143 O O . PRO A 1 153 ? -4.887 -9.702 -17.637 1.00 45.00 153 PRO A O 1
ATOM 1146 N N . ALA A 1 154 ? -3.101 -9.130 -16.422 1.00 47.78 154 ALA A N 1
ATOM 1147 C CA . ALA A 1 154 ? -3.449 -9.965 -15.277 1.00 47.78 154 ALA A CA 1
ATOM 1148 C C . ALA A 1 154 ? -4.556 -9.390 -14.374 1.00 47.78 154 ALA A C 1
ATOM 1150 O O . ALA A 1 154 ? -5.183 -10.136 -13.630 1.00 47.78 154 ALA A O 1
ATOM 1151 N N . ASN A 1 155 ? -4.853 -8.092 -14.481 1.00 50.12 155 ASN A N 1
ATOM 1152 C CA . ASN A 1 155 ? -5.937 -7.427 -13.749 1.00 50.12 155 ASN A CA 1
ATOM 1153 C C . ASN A 1 155 ? -7.314 -7.597 -14.427 1.00 50.12 155 ASN A C 1
ATOM 1155 O O . ASN A 1 155 ? -8.333 -7.265 -13.813 1.00 50.12 155 ASN A O 1
ATOM 1159 N N . ASP A 1 156 ? -7.335 -8.086 -15.676 1.00 46.97 156 ASP A N 1
ATOM 1160 C CA . ASP A 1 156 ? -8.538 -8.392 -16.473 1.00 46.97 156 ASP A CA 1
ATOM 1161 C C . ASP A 1 156 ? -9.034 -9.835 -16.283 1.00 46.97 156 ASP A C 1
ATOM 1163 O O . ASP A 1 156 ? -10.139 -10.171 -16.708 1.00 46.97 156 ASP A O 1
ATOM 1167 N N . SER A 1 157 ? -8.255 -10.693 -15.614 1.00 48.56 157 SER A N 1
ATOM 1168 C CA . SER A 1 157 ? -8.760 -11.991 -15.169 1.00 48.56 157 SER A CA 1
ATOM 1169 C C . SER A 1 157 ? -9.748 -11.745 -14.032 1.00 48.56 157 SER A C 1
ATOM 1171 O O . SER A 1 157 ? -9.360 -11.364 -12.926 1.00 48.56 157 SER A O 1
ATOM 1173 N N . GLU A 1 158 ? -11.042 -11.887 -14.318 1.00 45.00 158 GLU A N 1
ATOM 1174 C CA . GLU A 1 158 ? -12.084 -11.824 -13.300 1.00 45.00 158 GLU A CA 1
ATOM 1175 C C . GLU A 1 158 ? -11.706 -12.718 -12.102 1.00 45.00 158 GLU A C 1
ATOM 1177 O O . GLU A 1 158 ? -11.421 -13.903 -12.260 1.00 45.00 158 GLU A O 1
ATOM 1182 N N . ALA A 1 159 ? -11.765 -12.133 -10.901 1.00 48.25 159 ALA A N 1
ATOM 1183 C CA . ALA A 1 159 ? -11.894 -12.817 -9.612 1.00 48.25 159 ALA A CA 1
ATOM 1184 C C . ALA A 1 159 ? -10.644 -13.210 -8.801 1.00 48.25 159 ALA A C 1
ATOM 1186 O O . ALA A 1 159 ? -10.759 -14.099 -7.957 1.00 48.25 159 ALA A O 1
ATOM 1187 N N . THR A 1 160 ? -9.490 -12.540 -8.905 1.00 45.59 160 THR A N 1
ATOM 1188 C CA . THR A 1 160 ? -8.458 -12.735 -7.862 1.00 45.59 160 THR A CA 1
ATOM 1189 C C . THR A 1 160 ? -7.900 -11.420 -7.322 1.00 45.59 160 THR A C 1
ATOM 1191 O O . THR A 1 160 ? -7.320 -10.649 -8.084 1.00 45.59 160 THR A O 1
ATOM 1194 N N . PRO A 1 161 ? -8.089 -11.125 -6.020 1.00 47.50 161 PRO A N 1
ATOM 1195 C CA . PRO A 1 161 ? -7.509 -9.938 -5.418 1.00 47.50 161 PRO A CA 1
ATOM 1196 C C . PRO A 1 161 ? -5.987 -9.974 -5.514 1.00 47.50 161 PRO A C 1
ATOM 1198 O O . PRO A 1 161 ? -5.371 -11.020 -5.311 1.00 47.50 161 PRO A O 1
ATOM 1201 N N . ILE A 1 162 ? -5.392 -8.817 -5.812 1.00 56.38 162 ILE A N 1
ATOM 1202 C CA . ILE A 1 162 ? -3.943 -8.708 -5.984 1.00 56.38 162 ILE A CA 1
ATOM 1203 C C . ILE A 1 162 ? -3.231 -8.966 -4.661 1.00 56.38 162 ILE A C 1
ATOM 1205 O O . ILE A 1 162 ? -2.175 -9.557 -4.676 1.00 56.38 162 ILE A O 1
ATOM 1209 N N . LEU A 1 163 ? -3.782 -8.584 -3.511 1.00 55.16 163 LEU A N 1
ATOM 1210 C CA . LEU A 1 163 ? -3.070 -8.686 -2.236 1.00 55.16 163 LEU A CA 1
ATOM 1211 C C . LEU A 1 163 ? -3.618 -9.795 -1.329 1.00 55.16 163 LEU A C 1
ATOM 1213 O O . LEU A 1 163 ? -4.842 -9.929 -1.219 1.00 55.16 163 LEU A O 1
ATOM 1217 N N . PRO A 1 164 ? -2.742 -10.569 -0.650 1.00 50.53 164 PRO A N 1
ATOM 1218 C CA . PRO A 1 164 ? -3.181 -11.540 0.339 1.00 50.53 164 PRO A CA 1
ATOM 1219 C C . PRO A 1 164 ? -3.933 -10.850 1.484 1.00 50.53 164 PRO A C 1
ATOM 1221 O O . PRO A 1 164 ? -3.622 -9.722 1.871 1.00 50.53 164 PRO A O 1
ATOM 1224 N N . LEU A 1 165 ? -4.926 -11.563 2.024 1.00 53.44 165 LEU A N 1
ATOM 1225 C CA . LEU A 1 165 ? -5.629 -11.202 3.255 1.00 53.44 165 LEU A CA 1
ATOM 1226 C C . LEU A 1 165 ? -4.586 -11.001 4.361 1.00 53.44 165 LEU A C 1
ATOM 1228 O O . LEU A 1 165 ? -3.756 -11.882 4.585 1.00 53.44 165 LEU A O 1
ATOM 1232 N N . LEU A 1 166 ? -4.608 -9.836 5.007 1.00 53.69 166 LEU A N 1
ATOM 1233 C CA . LEU A 1 166 ? -3.694 -9.470 6.085 1.00 53.69 166 LEU A CA 1
ATOM 1234 C C . LEU A 1 166 ? -3.843 -10.467 7.244 1.00 53.69 166 LEU A C 1
ATOM 1236 O O . LEU A 1 166 ? -4.710 -10.318 8.098 1.00 53.69 166 LEU A O 1
ATOM 1240 N N . ALA A 1 167 ? -3.012 -11.509 7.274 1.00 44.91 167 ALA A N 1
ATOM 1241 C CA . ALA A 1 167 ? -2.859 -12.326 8.466 1.00 44.91 167 ALA A CA 1
ATOM 1242 C C . ALA A 1 167 ? -1.851 -11.619 9.388 1.00 44.91 167 ALA A C 1
ATOM 1244 O O . ALA A 1 167 ? -0.746 -11.316 8.938 1.00 44.91 167 ALA A O 1
ATOM 1245 N N . PRO A 1 168 ? -2.208 -11.328 10.649 1.00 45.75 168 PRO A N 1
ATOM 1246 C CA . PRO A 1 168 ? -1.333 -10.589 11.553 1.00 45.75 168 PRO A CA 1
ATOM 1247 C C . PRO A 1 168 ? -0.067 -11.355 11.941 1.00 45.75 168 PRO A C 1
ATOM 1249 O O . PRO A 1 168 ? -0.078 -12.590 11.962 1.00 45.75 168 PRO A O 1
ATOM 1252 N N . LEU A 1 169 ? 0.957 -10.611 12.389 1.00 45.53 169 LEU A N 1
ATOM 1253 C CA . LEU A 1 169 ? 1.994 -11.084 13.312 1.00 45.53 169 LEU A CA 1
ATOM 1254 C C . LEU A 1 169 ? 1.380 -12.063 14.322 1.00 45.53 169 LEU A C 1
ATOM 1256 O O . LEU A 1 169 ? 0.600 -11.677 15.204 1.00 45.53 169 LEU A O 1
ATOM 1260 N N . ARG A 1 170 ? 1.749 -13.344 14.217 1.00 47.06 170 ARG A N 1
ATOM 1261 C CA . ARG A 1 170 ? 1.585 -14.266 15.339 1.00 47.06 170 ARG A CA 1
ATOM 1262 C C . ARG A 1 170 ? 2.385 -13.682 16.496 1.00 47.06 170 ARG A C 1
ATOM 1264 O O . ARG A 1 170 ? 3.571 -13.400 16.354 1.00 47.06 170 ARG A O 1
ATOM 1271 N N . ARG A 1 171 ? 1.711 -13.460 17.623 1.00 42.16 171 ARG A N 1
ATOM 1272 C CA . ARG A 1 171 ? 2.395 -13.237 18.892 1.00 42.16 171 ARG A CA 1
ATOM 1273 C C . ARG A 1 171 ? 3.125 -14.534 19.212 1.00 42.16 171 ARG A C 1
ATOM 1275 O O . ARG A 1 171 ? 2.471 -15.573 19.261 1.00 42.16 171 ARG A O 1
ATOM 1282 N N . ASP A 1 172 ? 4.434 -14.466 19.405 1.00 44.38 172 ASP A N 1
ATOM 1283 C CA . ASP A 1 172 ? 5.093 -15.462 20.238 1.00 44.38 172 ASP A CA 1
ATOM 1284 C C . ASP A 1 172 ? 4.417 -15.406 21.620 1.00 44.38 172 ASP A C 1
ATOM 1286 O O . ASP A 1 172 ? 4.274 -14.325 22.208 1.00 44.38 172 ASP A O 1
ATOM 1290 N N . GLU A 1 173 ? 3.887 -16.556 22.042 1.00 36.09 173 GLU A N 1
ATOM 1291 C CA . GLU A 1 173 ? 3.543 -16.860 23.436 1.00 36.09 173 GLU A CA 1
ATOM 1292 C C . GLU A 1 173 ? 4.799 -16.865 24.315 1.00 36.09 173 GLU A C 1
ATOM 1294 O O . GLU A 1 173 ? 5.865 -17.315 23.833 1.00 36.09 173 GLU A O 1
#

Radius of gyration: 15.46 Å; chains: 1; bounding box: 44×34×46 Å